Protein AF-A0A7H8INU2-F1 (afdb_monomer_lite)

pLDDT: mean 79.82, std 17.58, range [29.08, 98.69]

Foldseek 3Di:
DVVVVVVVVVVVVVVVVVVVVVVVVVVVVVVVVVVVVVVVVVVVVVVVVVVVVVVVVVVVVVVVVVVVVVVVVVDDPPDDDDPDDVPPDDDDLLRQLCVVCVVVQKDFPVVSVVSCCVSPVPDDPVNNVVVLVVCCVVQQWPDDPPTMTGGDDPDDDDD

Sequence (159 aa):
MKSHRALAVLAELRSLAAHDARQLSAAKDRLARAEAELAAARSGFDSASARAGVSQRVVHGAEELLHTAAHDRGEEPRGARTVADPAGRTPTIAQEVLAFLRPRRRAARAEIVRHMKSARPDIKPASLRRELNRMVTKRTLVLVEGSLYVPVPAAGGDQ

Structure (mmCIF, N/CA/C/O backbone):
data_AF-A0A7H8INU2-F1
#
_entry.id   AF-A0A7H8INU2-F1
#
loop_
_atom_site.group_PDB
_atom_site.id
_atom_site.type_symbol
_atom_site.label_atom_id
_atom_site.label_alt_id
_atom_site.label_comp_id
_atom_site.label_asym_id
_atom_site.label_entity_id
_atom_site.label_seq_id
_atom_site.pdbx_PDB_ins_code
_atom_site.Cartn_x
_atom_site.Cartn_y
_atom_site.Cartn_z
_atom_site.occupancy
_atom_site.B_iso_or_equiv
_atom_site.auth_seq_id
_atom_site.auth_comp_id
_atom_site.auth_asym_id
_atom_site.auth_atom_id
_atom_site.pdbx_PDB_model_num
ATOM 1 N N . MET A 1 1 ? -38.251 -2.369 53.556 1.00 62.25 1 MET A N 1
ATOM 2 C CA . MET A 1 1 ? -38.381 -1.852 52.168 1.00 62.25 1 MET A CA 1
ATOM 3 C C . MET A 1 1 ? -37.173 -1.053 51.656 1.00 62.25 1 MET A C 1
ATOM 5 O O . MET A 1 1 ? -36.730 -1.342 50.555 1.00 62.25 1 MET A O 1
ATOM 9 N N . LYS A 1 2 ? -36.598 -0.091 52.401 1.00 70.69 2 LYS A N 1
ATOM 10 C CA . LYS A 1 2 ? -35.493 0.771 51.902 1.00 70.69 2 LYS A CA 1
ATOM 11 C C . LYS A 1 2 ? -34.213 0.016 51.478 1.00 70.69 2 LYS A C 1
ATOM 13 O O . LYS A 1 2 ? -33.615 0.362 50.468 1.00 70.69 2 LYS A O 1
ATOM 18 N N . SER A 1 3 ? -33.838 -1.048 52.196 1.00 80.12 3 SER A N 1
ATOM 19 C CA . SER A 1 3 ? -32.641 -1.860 51.898 1.00 80.12 3 SER A CA 1
ATOM 20 C C . SER A 1 3 ? -32.727 -2.618 50.560 1.00 80.12 3 SER A C 1
ATOM 22 O O . SER A 1 3 ? -31.760 -2.642 49.807 1.00 80.12 3 SER A O 1
ATOM 24 N N . HIS A 1 4 ? -33.902 -3.148 50.200 1.00 88.75 4 HIS A N 1
ATOM 25 C CA . HIS A 1 4 ? -34.083 -3.890 48.945 1.00 88.75 4 HIS A CA 1
ATOM 26 C C . HIS A 1 4 ? -33.941 -2.982 47.711 1.00 88.75 4 HIS A C 1
ATOM 28 O O . HIS A 1 4 ? -33.317 -3.352 46.722 1.00 88.75 4 HIS A O 1
ATOM 34 N N . ARG A 1 5 ? -34.437 -1.739 47.808 1.00 92.25 5 ARG A N 1
ATOM 35 C CA . ARG A 1 5 ? -34.266 -0.716 46.766 1.00 92.25 5 ARG A CA 1
ATOM 36 C C . ARG A 1 5 ? -32.800 -0.305 46.598 1.00 92.25 5 ARG A C 1
ATOM 38 O O . ARG A 1 5 ? -32.351 -0.137 45.473 1.00 92.25 5 ARG A O 1
ATOM 45 N N . ALA A 1 6 ? -32.053 -0.177 47.695 1.00 93.94 6 ALA A N 1
ATOM 46 C CA . ALA A 1 6 ? -30.627 0.145 47.639 1.00 93.94 6 ALA A CA 1
ATOM 47 C C . ALA A 1 6 ? -29.803 -0.967 46.962 1.00 93.94 6 ALA A C 1
ATOM 49 O O . ALA A 1 6 ? -28.926 -0.673 46.155 1.00 93.94 6 ALA A O 1
ATOM 50 N 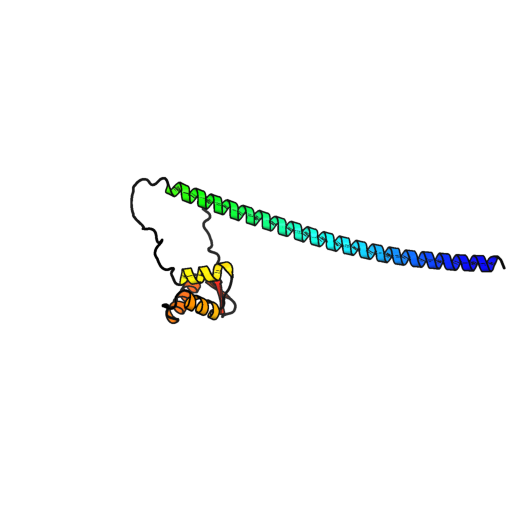N . LEU A 1 7 ? -30.120 -2.238 47.235 1.00 96.00 7 LEU A N 1
ATOM 51 C CA . LEU A 1 7 ? -29.470 -3.378 46.579 1.00 96.00 7 LEU A CA 1
ATOM 52 C C . LEU A 1 7 ? -29.767 -3.435 45.075 1.00 96.00 7 LEU A C 1
ATOM 54 O O . LEU A 1 7 ? -28.858 -3.708 44.295 1.00 96.00 7 LEU A O 1
ATOM 58 N N . ALA A 1 8 ? -31.003 -3.134 44.666 1.00 96.06 8 ALA A N 1
ATOM 59 C CA . ALA A 1 8 ? -31.377 -3.074 43.254 1.00 96.06 8 ALA A CA 1
ATOM 60 C C . ALA A 1 8 ? -30.593 -1.988 42.497 1.00 96.06 8 ALA A C 1
ATOM 62 O O . ALA A 1 8 ? -29.984 -2.278 41.470 1.00 96.06 8 ALA A O 1
ATOM 63 N N . VAL A 1 9 ? -30.517 -0.772 43.053 1.00 97.44 9 VAL A N 1
ATOM 64 C CA . VAL A 1 9 ? -29.724 0.328 42.472 1.00 97.44 9 VAL A CA 1
ATOM 65 C C . VAL A 1 9 ? -28.249 -0.059 42.359 1.00 97.44 9 VAL A C 1
ATOM 67 O O . VAL A 1 9 ? -27.607 0.190 41.344 1.00 97.44 9 VAL A O 1
ATOM 70 N N . LEU A 1 10 ? -27.695 -0.712 43.380 1.00 97.38 10 LEU A N 1
ATOM 71 C CA . LEU A 1 10 ? -26.299 -1.138 43.367 1.00 97.38 10 LEU A CA 1
ATOM 72 C C . LEU A 1 10 ? -26.025 -2.234 42.320 1.00 97.38 10 LEU A C 1
ATOM 74 O O . LEU A 1 10 ? -24.955 -2.243 41.711 1.00 97.38 10 LEU A O 1
ATOM 78 N N . ALA A 1 11 ? -26.976 -3.139 42.077 1.00 97.75 11 ALA A N 1
ATOM 79 C CA . ALA A 1 11 ? -26.882 -4.120 40.998 1.00 97.75 11 ALA A CA 1
ATOM 80 C C . ALA A 1 11 ? -26.922 -3.453 39.612 1.00 97.75 11 ALA A C 1
ATOM 82 O O . ALA A 1 11 ? -26.134 -3.810 38.736 1.00 97.75 11 ALA A O 1
ATOM 83 N N . GLU A 1 12 ? -27.778 -2.449 39.434 1.00 98.06 12 GLU A N 1
ATOM 84 C CA . GLU A 1 12 ? -27.879 -1.678 38.193 1.00 98.06 12 GLU A CA 1
ATOM 85 C C . GLU A 1 12 ? -26.599 -0.880 37.910 1.00 98.06 12 GLU A C 1
ATOM 87 O O . GLU A 1 12 ? -26.046 -0.978 36.817 1.00 98.06 12 GLU A O 1
ATOM 92 N N . LEU A 1 13 ? -26.043 -0.199 38.918 1.00 98.31 13 LEU A N 1
ATOM 93 C CA . LEU A 1 13 ? -24.762 0.508 38.799 1.00 98.31 13 LEU A CA 1
ATOM 94 C C . LEU A 1 13 ? -23.607 -0.436 38.443 1.00 98.31 13 LEU A C 1
ATOM 96 O O . LEU A 1 13 ? -22.754 -0.094 37.626 1.00 98.31 13 LEU A O 1
ATOM 100 N N . ARG A 1 14 ? -23.583 -1.647 39.014 1.00 98.44 14 ARG A N 1
ATOM 101 C CA . ARG A 1 14 ? -22.593 -2.676 38.652 1.00 98.44 14 ARG A CA 1
ATOM 102 C C . ARG A 1 14 ? -22.762 -3.150 37.211 1.00 98.44 14 ARG A C 1
ATOM 104 O O . ARG A 1 14 ? -21.765 -3.343 36.520 1.00 98.44 14 ARG A O 1
ATOM 111 N N . SER A 1 15 ? -24.002 -3.328 36.757 1.00 98.25 15 SER A N 1
ATOM 112 C CA . SER A 1 15 ? -24.304 -3.688 35.369 1.00 98.25 15 SER A CA 1
ATOM 113 C C . SER A 1 15 ? -23.836 -2.602 34.398 1.00 98.25 15 SER A C 1
ATOM 115 O O . SER A 1 15 ? -23.159 -2.913 33.415 1.00 98.25 15 SER A O 1
ATOM 117 N N . LEU A 1 16 ? -24.118 -1.333 34.715 1.00 98.56 16 LEU A N 1
ATOM 118 C CA . LEU A 1 16 ? -23.684 -0.177 33.933 1.00 98.56 16 LEU A CA 1
ATOM 119 C C . LEU A 1 16 ? -22.153 -0.106 33.859 1.00 98.56 16 LEU A C 1
ATOM 121 O O . LEU A 1 16 ? -21.594 -0.088 32.769 1.00 98.56 16 LEU A O 1
ATOM 125 N N . ALA A 1 17 ? -21.463 -0.204 34.999 1.00 98.50 17 ALA A N 1
ATOM 126 C CA . ALA A 1 17 ? -20.002 -0.195 35.043 1.00 98.50 17 ALA A CA 1
ATOM 127 C C . ALA A 1 17 ? -19.380 -1.342 34.225 1.00 98.50 17 ALA A C 1
ATOM 129 O O . ALA A 1 17 ? -18.381 -1.153 33.530 1.00 98.50 17 ALA A O 1
ATOM 130 N N . ALA A 1 18 ? -19.981 -2.536 34.261 1.00 98.50 18 ALA A N 1
ATOM 131 C CA . ALA A 1 18 ? -19.535 -3.661 33.446 1.00 98.50 18 ALA A CA 1
ATOM 132 C C . ALA A 1 18 ? -19.794 -3.435 31.946 1.00 98.50 18 ALA A C 1
ATOM 134 O O . ALA A 1 18 ? -18.999 -3.875 31.113 1.00 98.50 18 ALA A O 1
ATOM 135 N N . HIS A 1 19 ? -20.895 -2.769 31.584 1.00 98.50 19 HIS A N 1
ATOM 136 C CA . HIS A 1 19 ? -21.167 -2.364 30.207 1.00 98.50 19 HIS A CA 1
ATOM 137 C C . HIS A 1 19 ? -20.132 -1.348 29.714 1.00 98.50 19 HIS A C 1
ATOM 139 O O . HIS A 1 19 ? -19.522 -1.570 28.668 1.00 98.50 19 HIS A O 1
ATOM 145 N N . ASP A 1 20 ? -19.867 -0.305 30.495 1.00 98.62 20 ASP A N 1
ATOM 146 C CA . ASP A 1 20 ? -18.906 0.746 30.158 1.00 98.62 20 ASP A CA 1
ATOM 147 C C . ASP A 1 20 ? -17.485 0.192 30.029 1.00 98.62 20 ASP A C 1
ATOM 149 O O . ASP A 1 20 ? -16.772 0.524 29.084 1.00 98.62 20 ASP A O 1
ATOM 153 N N . ALA A 1 21 ? -17.086 -0.735 30.907 1.00 98.56 21 ALA A N 1
ATOM 154 C CA . ALA A 1 21 ? -15.799 -1.418 30.803 1.00 98.56 21 ALA A CA 1
ATOM 155 C C . ALA A 1 21 ? -15.654 -2.193 29.480 1.00 98.56 21 ALA A C 1
ATOM 157 O O . ALA A 1 21 ? -14.596 -2.150 28.846 1.00 98.56 21 ALA A O 1
ATOM 158 N N . ARG A 1 22 ? -16.723 -2.861 29.020 1.00 98.69 22 ARG A N 1
ATOM 159 C CA . ARG A 1 22 ? -16.732 -3.554 27.719 1.00 98.69 22 ARG A CA 1
ATOM 160 C C . ARG A 1 22 ? -16.666 -2.572 26.551 1.00 98.69 22 ARG A C 1
ATOM 162 O O . ARG A 1 22 ? -15.907 -2.813 25.615 1.00 98.69 22 ARG A O 1
ATOM 169 N N . GLN A 1 23 ? -17.407 -1.465 26.613 1.00 98.56 23 GLN A N 1
ATOM 170 C CA . GLN A 1 23 ? -17.355 -0.415 25.589 1.00 98.56 23 GLN A CA 1
ATOM 171 C C . GLN A 1 23 ? -15.965 0.210 25.495 1.00 98.56 23 GLN A C 1
ATOM 173 O O . GLN A 1 23 ? -15.437 0.372 24.396 1.00 98.56 23 GLN A O 1
ATOM 178 N N . LEU A 1 24 ? -15.338 0.492 26.639 1.00 98.50 24 LEU A N 1
ATOM 179 C CA . LEU A 1 24 ? -13.985 1.028 26.698 1.00 98.50 24 LEU A CA 1
ATOM 180 C C . LEU A 1 24 ? -12.968 0.053 26.098 1.00 98.50 24 LEU A C 1
ATOM 182 O O . LEU A 1 24 ? -12.112 0.478 25.326 1.00 98.50 24 LEU A O 1
ATOM 186 N N . SER A 1 25 ? -13.062 -1.242 26.412 1.00 98.44 25 SER A N 1
ATOM 187 C CA . SER A 1 25 ? -12.196 -2.260 25.803 1.00 98.44 25 SER A CA 1
ATOM 188 C C . SER A 1 25 ? -12.361 -2.291 24.284 1.00 98.44 25 SER A C 1
ATOM 190 O O . SER A 1 25 ? -11.378 -2.190 23.558 1.00 98.44 25 SER A O 1
ATOM 192 N N . ALA A 1 26 ? -13.603 -2.334 23.793 1.00 98.56 26 ALA A N 1
ATOM 193 C CA . ALA A 1 26 ? -13.876 -2.343 22.359 1.00 98.56 26 ALA A CA 1
ATOM 194 C C . ALA A 1 26 ? -13.382 -1.064 21.661 1.00 98.56 26 ALA A C 1
ATOM 196 O O . ALA A 1 26 ? -12.889 -1.120 20.536 1.00 98.56 26 ALA A O 1
ATOM 197 N N . ALA A 1 27 ? -13.499 0.096 22.311 1.00 98.50 27 ALA A N 1
ATOM 198 C CA . ALA A 1 27 ? -12.971 1.354 21.796 1.00 98.50 27 ALA A CA 1
ATOM 199 C C . ALA A 1 27 ? -11.436 1.344 21.717 1.00 98.50 27 ALA A C 1
ATOM 201 O O . ALA A 1 27 ? -10.887 1.754 20.696 1.00 98.50 27 ALA A O 1
ATOM 202 N N . LYS A 1 28 ? -10.749 0.822 22.743 1.00 98.50 28 LYS A N 1
ATOM 203 C CA . LYS A 1 28 ? -9.286 0.656 22.739 1.00 98.50 28 LYS A CA 1
ATOM 204 C C . LYS A 1 28 ? -8.821 -0.266 21.616 1.00 98.50 28 LYS A C 1
ATOM 206 O O . LYS A 1 28 ? -7.885 0.081 20.904 1.00 98.50 28 LYS A O 1
ATOM 211 N N . ASP A 1 29 ? -9.512 -1.381 21.397 1.00 98.56 29 ASP A N 1
ATOM 212 C CA . ASP A 1 29 ? -9.175 -2.313 20.317 1.00 98.56 29 ASP A CA 1
ATOM 213 C C . ASP A 1 29 ? -9.352 -1.673 18.934 1.00 98.56 29 ASP A C 1
ATOM 215 O O . ASP A 1 29 ? -8.526 -1.869 18.041 1.00 98.56 29 ASP A O 1
ATOM 219 N N . ARG A 1 30 ? -10.416 -0.880 18.743 1.00 98.62 30 ARG A N 1
ATOM 220 C CA . ARG A 1 30 ? -10.628 -0.122 17.499 1.00 98.62 30 ARG A CA 1
ATOM 221 C C . ARG A 1 30 ? -9.537 0.923 17.285 1.00 98.62 30 ARG A C 1
ATOM 223 O O . ARG A 1 30 ? -9.053 1.046 16.164 1.00 98.62 30 ARG A O 1
ATOM 230 N N . LEU A 1 31 ? -9.140 1.638 18.339 1.00 98.56 31 LEU A N 1
ATOM 231 C CA . LEU A 1 31 ? -8.064 2.624 18.270 1.00 98.56 31 LEU A CA 1
ATOM 232 C C . LEU A 1 31 ? -6.737 1.967 17.872 1.00 98.56 31 LEU A C 1
ATOM 234 O O . LEU A 1 31 ? -6.111 2.414 16.919 1.00 98.56 31 LEU A O 1
ATOM 238 N N . ALA A 1 32 ? -6.366 0.860 18.518 1.00 98.50 32 ALA A N 1
ATOM 239 C CA . ALA A 1 32 ? -5.131 0.140 18.209 1.00 98.50 32 ALA A CA 1
ATOM 240 C C . ALA A 1 32 ? -5.081 -0.346 16.748 1.00 98.50 32 ALA A C 1
ATOM 242 O O . ALA A 1 32 ? -4.040 -0.274 16.096 1.00 98.50 32 ALA A O 1
ATOM 243 N N . ARG A 1 33 ? -6.215 -0.807 16.198 1.00 98.31 33 ARG A N 1
ATOM 244 C CA . ARG A 1 33 ? -6.310 -1.180 14.775 1.00 98.31 33 ARG A CA 1
ATOM 245 C C . ARG A 1 33 ? -6.129 0.023 13.855 1.00 98.31 33 ARG A C 1
ATOM 247 O O . ARG A 1 33 ? -5.350 -0.059 12.912 1.00 98.31 33 ARG A O 1
ATOM 254 N N . ALA A 1 34 ? -6.800 1.135 14.150 1.00 98.44 34 ALA A N 1
ATOM 255 C CA . ALA A 1 34 ? -6.676 2.358 13.362 1.00 98.44 34 ALA A CA 1
ATOM 256 C C . ALA A 1 34 ? -5.240 2.914 13.381 1.00 98.44 34 ALA A C 1
ATOM 258 O O . ALA A 1 34 ? -4.734 3.363 12.355 1.00 98.44 34 ALA A O 1
ATOM 259 N N . GLU A 1 35 ? -4.550 2.842 14.521 1.00 98.44 35 GLU A N 1
ATOM 260 C CA . GLU A 1 35 ? -3.142 3.235 14.638 1.00 98.44 35 GLU A CA 1
ATOM 261 C C . GLU A 1 35 ? -2.222 2.338 13.799 1.00 98.44 35 GLU A C 1
ATOM 263 O O . GLU A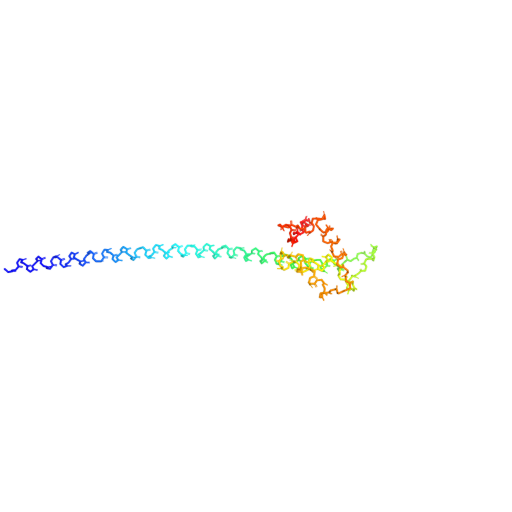 1 35 ? -1.331 2.842 13.111 1.00 98.44 35 GLU A O 1
ATOM 268 N N . ALA A 1 36 ? -2.462 1.023 13.791 1.00 97.94 36 ALA A N 1
ATOM 269 C CA . ALA A 1 36 ? -1.713 0.086 12.956 1.00 97.94 36 ALA A CA 1
ATOM 270 C C . ALA A 1 36 ? -1.936 0.340 11.453 1.00 97.94 36 ALA A C 1
ATOM 272 O O . ALA A 1 36 ? -0.978 0.355 10.678 1.00 97.94 36 ALA A O 1
ATOM 273 N N . GLU A 1 37 ? -3.180 0.592 11.039 1.00 97.75 37 GLU A N 1
ATOM 274 C CA . GLU A 1 37 ? -3.518 0.957 9.658 1.00 97.75 37 GLU A CA 1
ATOM 275 C C . GLU A 1 37 ? -2.852 2.275 9.243 1.00 97.75 37 GLU A C 1
ATOM 277 O O . GLU A 1 37 ? -2.265 2.360 8.162 1.00 97.75 37 GLU A O 1
ATOM 282 N N . LEU A 1 38 ? -2.865 3.286 10.118 1.00 98.31 38 LEU A N 1
ATOM 283 C CA . LEU A 1 38 ? -2.195 4.562 9.879 1.00 98.31 38 LEU A CA 1
ATOM 284 C C . LEU A 1 38 ? -0.679 4.386 9.728 1.00 98.31 38 LEU A C 1
ATOM 286 O O . LEU A 1 38 ? -0.076 4.985 8.836 1.00 98.31 38 LEU A O 1
ATOM 290 N N . ALA A 1 39 ? -0.053 3.566 10.574 1.00 97.25 39 ALA A N 1
ATOM 291 C CA . ALA A 1 39 ? 1.374 3.271 10.485 1.00 97.25 39 ALA A CA 1
ATOM 292 C C . ALA A 1 39 ? 1.728 2.575 9.160 1.00 97.25 39 ALA A C 1
ATOM 294 O O . ALA A 1 39 ? 2.686 2.969 8.490 1.00 97.25 39 ALA A O 1
ATOM 295 N N . ALA A 1 40 ? 0.922 1.596 8.736 1.00 95.75 40 ALA A N 1
ATOM 296 C CA . ALA A 1 40 ? 1.094 0.921 7.453 1.00 95.75 40 ALA A CA 1
ATOM 297 C C . ALA A 1 40 ? 0.925 1.888 6.267 1.00 95.75 40 ALA A C 1
ATOM 299 O O . ALA A 1 40 ? 1.745 1.890 5.347 1.00 95.75 40 ALA A O 1
ATOM 300 N N . ALA A 1 41 ? -0.092 2.754 6.310 1.00 96.25 41 ALA A N 1
ATOM 301 C CA . ALA A 1 41 ? -0.330 3.765 5.284 1.00 96.25 41 ALA A CA 1
ATOM 302 C C . ALA A 1 41 ? 0.837 4.759 5.172 1.00 96.25 41 ALA A C 1
ATOM 304 O O . ALA A 1 41 ? 1.278 5.061 4.062 1.00 96.25 41 ALA A O 1
ATOM 305 N N . ARG A 1 42 ? 1.387 5.218 6.305 1.00 97.25 42 ARG A N 1
ATOM 306 C CA . ARG A 1 42 ? 2.574 6.091 6.341 1.00 97.25 42 ARG A CA 1
ATOM 307 C C . ARG A 1 42 ? 3.795 5.417 5.725 1.00 97.25 42 ARG A C 1
ATOM 309 O O . ARG A 1 42 ? 4.416 5.994 4.843 1.00 97.25 42 ARG A O 1
ATOM 316 N N . SER A 1 43 ? 4.076 4.169 6.097 1.00 95.38 43 SER A N 1
ATOM 317 C CA . SER A 1 43 ? 5.177 3.407 5.493 1.00 95.38 43 SER A CA 1
ATOM 318 C C . SER A 1 43 ? 5.011 3.252 3.973 1.00 95.38 43 SER A C 1
ATOM 320 O O . SER A 1 43 ? 5.966 3.429 3.211 1.00 95.38 43 SER A O 1
ATOM 322 N N . GLY A 1 44 ? 3.784 2.986 3.511 1.00 96.81 44 GLY A N 1
ATOM 323 C CA . GLY A 1 44 ? 3.456 2.934 2.086 1.00 96.81 44 GLY A CA 1
ATOM 324 C C . GLY A 1 44 ? 3.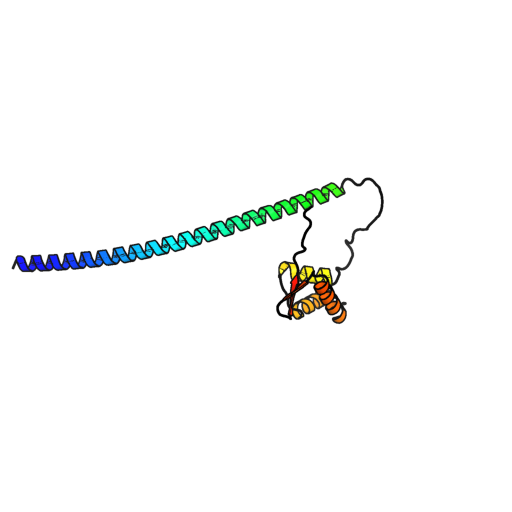687 4.269 1.371 1.00 96.81 44 GLY A C 1
ATOM 325 O O . GLY A 1 44 ? 4.264 4.288 0.279 1.00 96.81 44 GLY A O 1
ATOM 326 N N . PHE A 1 45 ? 3.286 5.378 1.997 1.00 97.44 45 PHE A N 1
ATOM 327 C CA . PHE A 1 45 ? 3.520 6.732 1.499 1.00 97.44 45 PHE A CA 1
ATOM 328 C C . PHE A 1 45 ? 5.015 7.054 1.401 1.00 97.44 45 PHE A C 1
ATOM 330 O O . PHE A 1 45 ? 5.471 7.460 0.333 1.00 97.44 45 PHE A O 1
ATOM 337 N N . ASP A 1 46 ? 5.792 6.806 2.455 1.00 96.88 46 ASP A N 1
ATOM 338 C CA . ASP A 1 46 ? 7.231 7.086 2.480 1.00 96.88 46 ASP A CA 1
ATOM 339 C C . ASP A 1 46 ? 7.966 6.292 1.393 1.00 96.88 46 ASP A C 1
ATOM 341 O O . ASP A 1 46 ? 8.790 6.833 0.651 1.00 96.88 46 ASP A O 1
ATOM 345 N N . SER A 1 47 ? 7.603 5.017 1.220 1.00 92.56 47 SER A N 1
ATOM 346 C CA . SER A 1 47 ? 8.132 4.173 0.147 1.00 92.56 47 SER A CA 1
ATOM 347 C C . SER A 1 47 ? 7.790 4.721 -1.242 1.00 92.56 47 SER A C 1
ATOM 349 O O . SER A 1 47 ? 8.649 4.771 -2.127 1.00 92.56 47 SER A O 1
ATOM 351 N N . ALA A 1 48 ? 6.542 5.146 -1.457 1.00 91.81 48 ALA A N 1
ATOM 352 C CA . ALA A 1 48 ? 6.115 5.734 -2.722 1.00 91.81 48 ALA A CA 1
ATOM 353 C C . ALA A 1 48 ? 6.832 7.062 -3.004 1.00 91.81 48 ALA A C 1
ATOM 355 O O . ALA A 1 48 ? 7.305 7.265 -4.123 1.00 91.81 48 ALA A O 1
ATOM 356 N N . SER A 1 49 ? 6.978 7.914 -1.990 1.00 93.75 49 SER A N 1
ATOM 357 C CA . SER A 1 49 ? 7.690 9.189 -2.060 1.00 93.75 49 SER A CA 1
ATOM 358 C C . SER A 1 49 ? 9.166 8.988 -2.416 1.00 93.75 49 SER A C 1
ATOM 360 O O . SER A 1 49 ? 9.670 9.601 -3.358 1.00 93.75 49 SER A O 1
ATOM 362 N N . ALA A 1 50 ? 9.845 8.035 -1.769 1.00 93.56 50 ALA A N 1
ATOM 363 C CA . ALA A 1 50 ? 11.228 7.691 -2.088 1.00 93.56 50 ALA A CA 1
ATOM 364 C C . ALA A 1 50 ? 11.386 7.217 -3.543 1.00 93.56 50 ALA A C 1
ATOM 366 O O . ALA A 1 50 ? 12.280 7.680 -4.256 1.00 93.56 50 ALA A O 1
ATOM 367 N N . ARG A 1 51 ? 10.494 6.335 -4.022 1.00 91.69 51 ARG A N 1
ATOM 368 C CA . ARG A 1 51 ? 10.500 5.881 -5.425 1.00 91.69 51 ARG A CA 1
ATOM 369 C C . ARG A 1 51 ? 10.246 7.022 -6.405 1.00 91.69 51 ARG A C 1
ATOM 371 O O . ARG A 1 51 ? 10.903 7.073 -7.446 1.00 91.69 51 ARG A O 1
ATOM 378 N N . ALA A 1 52 ? 9.315 7.919 -6.089 1.00 92.81 52 ALA A N 1
ATOM 379 C CA . ALA A 1 52 ? 9.030 9.091 -6.907 1.00 92.81 52 ALA A CA 1
ATOM 380 C C . ALA A 1 52 ? 10.260 10.005 -6.997 1.00 92.81 52 ALA A C 1
ATOM 382 O O . ALA A 1 52 ? 10.677 10.349 -8.100 1.00 92.81 52 ALA A O 1
ATOM 383 N N . GLY A 1 53 ? 10.915 10.289 -5.866 1.00 91.62 53 GLY A N 1
ATOM 384 C CA . GLY A 1 53 ? 12.135 11.097 -5.825 1.00 91.62 53 GLY A CA 1
ATOM 385 C C . GLY A 1 53 ? 13.298 10.484 -6.611 1.00 91.62 53 GLY A C 1
ATOM 386 O O . GLY A 1 53 ? 13.992 11.195 -7.333 1.00 91.62 53 GLY A O 1
ATOM 387 N N . VAL A 1 54 ? 13.503 9.163 -6.531 1.00 94.75 54 VAL A N 1
ATOM 388 C CA . VAL A 1 54 ? 14.503 8.468 -7.367 1.00 94.75 54 VAL A CA 1
ATOM 389 C C . VAL A 1 54 ? 14.151 8.592 -8.847 1.00 94.75 54 VAL A C 1
ATOM 391 O O . VAL A 1 54 ? 15.008 8.957 -9.644 1.00 94.75 54 VAL A O 1
ATOM 394 N N . SER A 1 55 ? 12.896 8.326 -9.212 1.00 91.19 55 SER A N 1
ATOM 395 C CA . SER A 1 55 ? 12.450 8.388 -10.609 1.00 91.19 55 SER A CA 1
ATOM 396 C C . SER A 1 55 ? 12.638 9.787 -11.191 1.00 91.19 55 SER A C 1
ATOM 398 O O . SER A 1 55 ? 13.145 9.918 -12.299 1.00 91.19 55 SER A O 1
ATOM 400 N N . GLN A 1 56 ? 12.303 10.826 -10.424 1.00 94.62 56 GLN A N 1
ATOM 401 C CA . GLN A 1 56 ? 12.483 12.214 -10.838 1.00 94.62 56 GLN A CA 1
ATOM 402 C C . GLN A 1 56 ? 13.958 12.554 -11.066 1.00 94.62 56 GLN A C 1
ATOM 404 O O . GLN A 1 56 ? 14.283 13.153 -12.084 1.00 94.62 56 GLN A O 1
ATOM 409 N N . ARG A 1 57 ? 14.862 12.129 -10.173 1.00 92.75 57 ARG A N 1
ATOM 410 C CA . ARG A 1 57 ? 16.308 12.330 -10.369 1.00 92.75 57 ARG A CA 1
ATOM 411 C C . ARG A 1 57 ? 16.840 11.598 -11.596 1.00 92.75 57 ARG A C 1
ATOM 413 O O . ARG A 1 57 ? 17.650 12.158 -12.318 1.00 92.75 57 ARG A O 1
ATOM 420 N N . VAL A 1 58 ? 16.382 10.369 -11.839 1.00 95.69 58 VAL A N 1
ATOM 421 C CA . VAL A 1 58 ? 16.777 9.596 -13.028 1.00 95.69 58 VAL A CA 1
ATOM 422 C C . VAL A 1 58 ? 16.307 10.283 -14.307 1.00 95.69 58 VAL A C 1
ATOM 424 O O . VAL A 1 58 ? 17.075 10.371 -15.259 1.00 95.69 58 VAL A O 1
ATOM 427 N N . VAL A 1 59 ? 15.068 10.780 -14.331 1.00 94.44 59 VAL A N 1
ATOM 428 C CA . VAL A 1 59 ? 14.543 11.539 -15.473 1.00 94.44 59 VAL A CA 1
ATOM 429 C C . VAL A 1 59 ? 15.357 12.809 -15.684 1.00 94.44 59 VAL A C 1
ATOM 431 O O . VAL A 1 59 ? 15.840 13.025 -16.787 1.00 94.44 59 VAL A O 1
ATOM 434 N N . HIS A 1 60 ? 15.581 13.587 -14.627 1.00 91.06 60 HIS A N 1
ATOM 435 C CA . HIS A 1 60 ? 16.336 14.830 -14.719 1.00 91.06 60 HIS A CA 1
ATOM 436 C C . HIS A 1 60 ? 17.774 14.605 -15.203 1.00 91.06 60 HIS A C 1
ATOM 438 O O . HIS A 1 60 ? 18.207 15.250 -16.149 1.00 91.06 60 HIS A O 1
ATOM 444 N N . GLY A 1 61 ? 18.484 13.620 -14.644 1.00 93.12 61 GLY A N 1
ATOM 445 C CA . GLY A 1 61 ? 19.831 13.279 -15.104 1.00 93.12 61 GLY A CA 1
ATOM 446 C C . GLY A 1 61 ? 19.854 12.789 -16.556 1.00 93.12 61 GLY A C 1
ATOM 447 O O . GLY A 1 61 ? 20.778 13.100 -17.302 1.00 93.12 61 GLY A O 1
ATOM 448 N N . ALA A 1 62 ? 18.824 12.065 -17.005 1.00 89.44 62 ALA A N 1
ATOM 449 C CA . ALA A 1 62 ? 18.706 11.680 -18.410 1.00 89.44 62 ALA A CA 1
ATOM 450 C C . ALA A 1 62 ? 18.460 12.892 -19.327 1.00 89.44 62 ALA A C 1
ATOM 452 O O . ALA A 1 62 ? 19.019 12.942 -20.421 1.00 89.44 62 ALA A O 1
ATOM 453 N N . GLU A 1 63 ? 17.652 13.863 -18.895 1.00 92.88 63 GLU A N 1
ATOM 454 C CA . GLU A 1 63 ? 17.433 15.125 -19.613 1.00 92.88 63 GLU A CA 1
ATOM 455 C C . GLU A 1 63 ? 18.728 15.944 -19.712 1.00 92.88 63 GLU A C 1
ATOM 457 O O . GLU A 1 63 ? 19.068 16.408 -20.800 1.00 92.88 63 GLU A O 1
ATOM 462 N N . GLU A 1 64 ? 19.497 16.058 -18.626 1.00 90.38 64 GLU A N 1
ATOM 463 C CA . GLU A 1 64 ? 20.801 16.735 -18.619 1.00 90.38 64 GLU A CA 1
ATOM 464 C C . GLU A 1 64 ? 21.791 16.078 -19.587 1.00 90.38 64 GLU A C 1
ATOM 466 O O . GLU A 1 64 ? 22.368 16.763 -20.430 1.00 90.38 64 GLU A O 1
ATOM 471 N N . LEU A 1 65 ? 21.930 14.747 -19.552 1.00 89.25 65 LEU A N 1
ATOM 472 C CA . LEU A 1 65 ? 22.809 14.016 -20.474 1.00 89.25 65 LEU A CA 1
ATOM 473 C C . LEU A 1 65 ? 22.402 14.205 -21.942 1.00 89.25 65 LEU A C 1
ATOM 475 O O . LEU A 1 65 ? 23.264 14.326 -22.815 1.00 89.25 65 LEU A O 1
ATOM 479 N N . LEU A 1 66 ? 21.097 14.248 -22.232 1.00 90.12 66 LEU A N 1
ATOM 480 C CA . LEU A 1 66 ? 20.590 14.538 -23.575 1.00 90.12 66 LEU A CA 1
ATOM 481 C C . LEU A 1 66 ? 20.924 15.970 -24.012 1.00 90.12 66 LEU A C 1
ATOM 483 O O . LEU A 1 66 ? 21.291 16.173 -25.170 1.00 90.12 66 LEU A O 1
ATOM 487 N N . HIS A 1 67 ? 20.832 16.946 -23.107 1.00 82.75 67 HIS A N 1
ATOM 488 C CA . HIS A 1 67 ? 21.210 18.331 -23.382 1.00 82.75 67 HIS A CA 1
ATOM 489 C C . HIS A 1 67 ? 22.717 18.485 -23.617 1.00 82.75 67 HIS A C 1
ATOM 491 O O . HIS A 1 67 ? 23.107 19.099 -24.610 1.00 82.75 67 HIS A O 1
ATOM 497 N N . THR A 1 68 ? 23.565 17.870 -22.789 1.00 80.00 68 THR A N 1
ATOM 498 C CA . THR A 1 68 ? 25.025 17.877 -22.974 1.00 80.00 68 THR A CA 1
ATOM 499 C C . THR A 1 68 ? 25.420 17.210 -24.289 1.00 80.00 68 THR A C 1
ATOM 501 O O . THR A 1 68 ? 26.144 17.806 -25.079 1.00 80.00 68 THR A O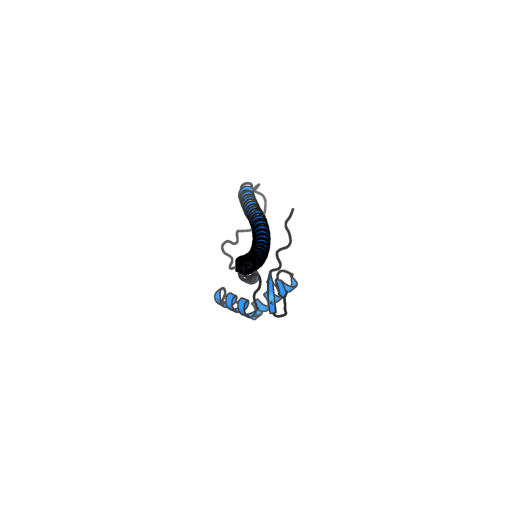 1
ATOM 504 N N . ALA A 1 69 ? 24.864 16.036 -24.607 1.00 73.19 69 ALA A N 1
ATOM 505 C CA . ALA A 1 69 ? 25.129 15.356 -25.877 1.00 73.19 69 ALA A CA 1
ATOM 506 C C . ALA A 1 69 ? 24.636 16.144 -27.107 1.00 73.19 69 ALA A C 1
ATOM 508 O O . ALA A 1 69 ? 25.157 15.966 -28.211 1.00 73.19 69 ALA A O 1
ATOM 509 N N . ALA A 1 70 ? 23.621 16.999 -26.947 1.00 72.06 70 ALA A N 1
ATOM 510 C CA . ALA A 1 70 ? 23.165 17.905 -27.996 1.00 72.06 70 ALA A CA 1
ATOM 511 C C . ALA A 1 70 ? 24.079 19.134 -28.154 1.00 72.06 70 ALA A C 1
ATOM 513 O O . ALA A 1 70 ? 24.200 19.642 -29.267 1.00 72.06 70 ALA A O 1
ATOM 514 N N . HIS A 1 71 ? 24.728 19.599 -27.081 1.00 63.81 71 HIS A N 1
ATOM 515 C CA . HIS A 1 71 ? 25.698 20.701 -27.115 1.00 63.81 71 HIS A CA 1
ATOM 516 C C . HIS A 1 71 ? 27.098 20.264 -27.576 1.00 63.81 71 HIS A C 1
ATOM 518 O O . HIS A 1 71 ? 27.698 20.982 -28.370 1.00 63.81 71 HIS A O 1
ATOM 524 N N . ASP A 1 72 ? 27.567 19.063 -27.225 1.00 58.81 72 ASP A N 1
ATOM 525 C CA . ASP A 1 72 ? 28.843 18.506 -27.720 1.00 58.81 72 ASP A CA 1
ATOM 526 C C . ASP A 1 72 ? 28.827 18.206 -29.230 1.00 58.81 72 ASP A C 1
ATOM 528 O O . ASP A 1 72 ? 29.868 18.165 -29.878 1.00 58.81 72 ASP A O 1
ATOM 532 N N . ARG A 1 73 ? 27.645 18.068 -29.848 1.00 55.09 73 ARG A N 1
ATOM 533 C CA . ARG A 1 73 ? 27.515 18.033 -31.320 1.00 55.09 73 ARG A CA 1
ATOM 534 C C . ARG A 1 73 ? 27.709 19.403 -31.989 1.00 55.09 73 ARG A C 1
ATOM 536 O O . ARG A 1 73 ? 27.668 19.474 -33.216 1.00 55.09 73 ARG A O 1
ATOM 543 N N . GLY A 1 74 ? 27.869 20.475 -31.210 1.00 49.00 74 GLY A N 1
ATOM 544 C CA . GLY A 1 74 ? 28.093 21.842 -31.681 1.00 49.00 74 GLY A CA 1
ATOM 545 C C . GLY A 1 74 ? 29.562 22.205 -31.930 1.00 49.00 74 GLY A C 1
ATOM 546 O O . GLY A 1 74 ? 29.814 23.158 -32.663 1.00 49.00 74 GLY A O 1
ATOM 547 N N . GLU A 1 75 ? 30.523 21.443 -31.398 1.00 46.69 75 GLU A N 1
ATOM 548 C CA . GLU A 1 75 ? 31.959 21.649 -31.629 1.00 46.69 75 GLU A CA 1
ATOM 549 C C . GLU A 1 75 ? 32.607 20.390 -32.227 1.00 46.69 75 GLU A C 1
ATOM 551 O O . GLU A 1 75 ? 33.181 19.560 -31.531 1.00 46.69 75 GLU A O 1
ATOM 556 N N . GLU A 1 76 ? 32.557 20.253 -33.556 1.00 43.75 76 GLU A N 1
ATOM 557 C CA . GLU A 1 76 ? 33.493 19.372 -34.263 1.00 43.75 76 GLU A CA 1
ATOM 558 C C . GLU A 1 76 ? 34.736 20.161 -34.719 1.00 43.75 76 GLU A C 1
ATOM 560 O O . GLU A 1 76 ? 34.618 21.086 -35.534 1.00 43.75 76 GLU A O 1
ATOM 565 N N . PRO A 1 77 ? 35.959 19.743 -34.336 1.00 43.72 77 PRO A N 1
ATOM 566 C CA . PRO A 1 77 ? 37.120 19.943 -35.177 1.00 43.72 77 PRO A CA 1
ATOM 567 C C . PRO A 1 77 ? 36.933 19.072 -36.418 1.00 43.72 77 PRO A C 1
ATOM 569 O O . PRO A 1 77 ? 36.959 17.846 -36.368 1.00 43.72 77 PRO A O 1
ATOM 572 N N . ARG A 1 78 ? 36.742 19.753 -37.546 1.00 51.12 78 ARG A N 1
ATOM 573 C CA . ARG A 1 78 ? 36.707 19.239 -38.918 1.00 51.12 78 ARG A CA 1
ATOM 574 C C . ARG A 1 78 ? 37.809 18.186 -39.134 1.00 51.12 78 ARG A C 1
ATOM 576 O O . ARG A 1 78 ? 38.946 18.532 -39.447 1.00 51.12 78 ARG A O 1
ATOM 583 N N . GLY A 1 79 ? 37.491 16.903 -38.964 1.00 45.34 79 GLY A N 1
ATOM 584 C CA . GLY A 1 79 ? 38.531 15.877 -38.939 1.00 45.34 79 GLY A CA 1
ATOM 585 C C . GLY A 1 79 ? 38.030 14.444 -38.801 1.00 45.34 79 GLY A C 1
ATOM 586 O O . GLY A 1 79 ? 38.131 13.848 -37.742 1.00 45.34 79 GLY A O 1
ATOM 587 N N . ALA A 1 80 ? 37.660 13.866 -39.944 1.00 46.41 80 ALA A N 1
ATOM 588 C CA . ALA A 1 80 ? 37.626 12.429 -40.229 1.00 46.41 80 ALA A CA 1
ATOM 589 C C . ALA A 1 80 ? 36.363 11.619 -39.853 1.00 46.41 80 ALA A C 1
ATOM 591 O O . ALA A 1 80 ? 36.155 11.177 -38.731 1.00 46.41 80 ALA A O 1
ATOM 592 N N . ARG A 1 81 ? 35.700 11.213 -40.948 1.00 43.50 81 ARG A N 1
ATOM 593 C CA . ARG A 1 81 ? 34.756 10.096 -41.141 1.00 43.50 81 ARG A CA 1
ATOM 594 C C . ARG A 1 81 ? 33.295 10.392 -40.830 1.00 43.50 81 ARG A C 1
ATOM 596 O O . ARG A 1 81 ? 32.731 9.997 -39.821 1.00 43.50 81 ARG A O 1
ATOM 603 N N . THR A 1 82 ? 32.669 10.930 -41.867 1.00 43.03 82 THR A N 1
ATOM 604 C CA . THR A 1 82 ? 31.275 10.734 -42.251 1.00 43.03 82 THR A CA 1
ATOM 605 C C . THR A 1 82 ? 30.766 9.332 -41.873 1.00 43.03 82 THR A C 1
ATOM 607 O O . THR A 1 82 ? 31.016 8.354 -42.579 1.00 43.03 82 THR A O 1
ATOM 610 N N . VAL A 1 83 ? 30.008 9.224 -40.782 1.00 42.00 83 VAL A N 1
ATOM 611 C CA . VAL A 1 83 ? 28.999 8.172 -40.622 1.00 42.00 83 VAL A CA 1
ATOM 612 C C . VAL A 1 83 ? 27.661 8.883 -40.644 1.00 42.00 83 VAL A C 1
ATOM 614 O O . VAL A 1 83 ? 27.242 9.507 -39.676 1.00 42.00 83 VAL A O 1
ATOM 617 N N . ALA A 1 84 ? 27.050 8.844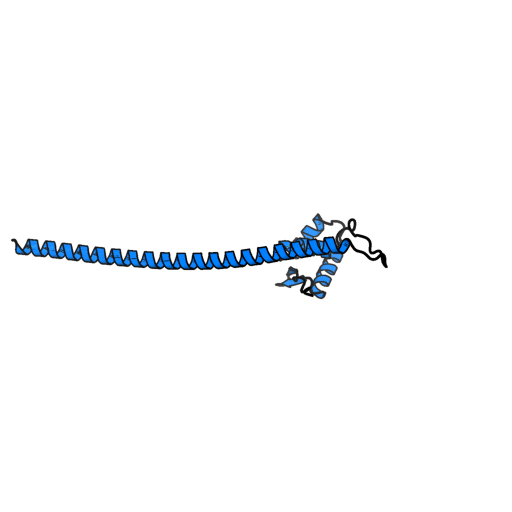 -41.821 1.00 40.03 84 ALA A N 1
ATOM 618 C CA . ALA A 1 84 ? 25.764 9.444 -42.094 1.00 40.03 84 ALA A CA 1
ATOM 619 C C . ALA A 1 84 ? 24.678 8.930 -41.130 1.00 40.03 84 ALA A C 1
ATOM 621 O O . ALA A 1 84 ? 24.527 7.726 -40.904 1.00 40.03 84 ALA A O 1
ATOM 622 N N . ASP A 1 85 ? 23.938 9.901 -40.611 1.00 44.47 85 ASP A N 1
ATOM 623 C CA . ASP A 1 85 ? 22.587 9.859 -40.060 1.00 44.47 85 ASP A CA 1
ATOM 624 C C . ASP A 1 85 ? 21.705 8.689 -40.573 1.00 44.47 85 ASP A C 1
ATOM 626 O O . ASP A 1 85 ? 21.586 8.501 -41.789 1.00 44.47 85 ASP A O 1
ATOM 630 N N . PRO A 1 86 ? 21.048 7.884 -39.705 1.00 43.81 86 PRO A N 1
ATOM 631 C CA . PRO A 1 86 ? 20.088 6.881 -40.134 1.00 43.81 86 PRO A CA 1
ATOM 632 C C . PRO A 1 86 ? 18.632 7.326 -39.909 1.00 43.81 86 PRO A C 1
ATOM 634 O O . PRO A 1 86 ? 17.797 6.485 -39.584 1.00 43.81 86 PRO A O 1
ATOM 637 N N . ALA A 1 87 ? 18.273 8.590 -40.140 1.00 46.56 87 ALA A N 1
ATOM 638 C CA . ALA A 1 87 ? 16.873 9.044 -40.186 1.00 46.56 87 ALA A CA 1
ATOM 639 C C . ALA A 1 87 ? 16.031 8.458 -41.355 1.00 46.56 87 ALA A C 1
ATOM 641 O O . ALA A 1 87 ? 14.899 8.874 -41.583 1.00 46.56 87 ALA A O 1
ATOM 642 N N . GLY A 1 88 ? 16.542 7.458 -42.086 1.00 49.44 88 GLY A N 1
ATOM 643 C CA . GLY A 1 88 ? 15.838 6.789 -43.190 1.00 49.44 88 GLY A CA 1
ATOM 644 C C . GLY A 1 88 ? 16.004 5.267 -43.254 1.00 49.44 88 GLY A C 1
ATOM 645 O O . GLY A 1 88 ? 15.651 4.661 -44.264 1.00 49.44 88 GLY A O 1
ATOM 646 N N . ARG A 1 89 ? 16.558 4.612 -42.221 1.00 51.97 89 ARG A N 1
ATOM 647 C CA . ARG A 1 89 ? 16.679 3.142 -42.204 1.00 51.97 89 ARG A CA 1
ATOM 648 C C . ARG A 1 89 ? 15.485 2.519 -41.491 1.00 51.97 89 ARG A C 1
ATOM 650 O O . ARG A 1 89 ? 15.299 2.739 -40.300 1.00 51.97 89 ARG A O 1
ATOM 657 N N . THR A 1 90 ? 14.727 1.680 -42.202 1.00 59.12 90 THR A N 1
ATOM 658 C CA . THR A 1 90 ? 13.737 0.781 -41.587 1.00 59.12 90 THR A CA 1
ATOM 659 C C . THR A 1 90 ? 14.375 0.056 -40.400 1.00 59.12 90 THR A C 1
ATOM 661 O O . THR A 1 90 ? 15.416 -0.587 -40.600 1.00 59.12 90 THR A O 1
ATOM 664 N N . PRO A 1 91 ? 13.791 0.141 -39.190 1.00 66.75 91 PRO A N 1
ATOM 665 C CA . PRO A 1 91 ? 14.343 -0.499 -38.009 1.00 66.75 91 PRO A CA 1
ATOM 666 C C . PRO A 1 91 ? 14.575 -1.994 -38.247 1.00 66.75 91 PRO A C 1
ATOM 668 O O . PRO A 1 91 ? 13.812 -2.707 -38.916 1.00 66.75 91 PRO A O 1
ATOM 671 N N . THR A 1 92 ? 15.705 -2.468 -37.732 1.00 80.50 92 THR A N 1
ATOM 672 C CA . THR A 1 92 ? 16.075 -3.883 -37.795 1.00 80.50 92 THR A CA 1
ATOM 673 C C . THR A 1 92 ? 15.102 -4.725 -36.972 1.00 80.50 92 THR A C 1
ATOM 675 O O . THR A 1 92 ? 14.477 -4.240 -36.031 1.00 80.50 92 THR A O 1
ATOM 678 N N . ILE A 1 93 ? 15.013 -6.021 -37.283 1.00 80.56 93 ILE A N 1
ATOM 679 C CA . ILE A 1 93 ? 14.146 -6.969 -36.561 1.00 80.56 93 ILE A CA 1
ATOM 680 C C . ILE A 1 93 ? 14.410 -6.913 -35.047 1.00 80.56 93 ILE A C 1
ATOM 682 O O . ILE A 1 93 ? 13.472 -6.894 -34.259 1.00 80.56 93 ILE A O 1
ATOM 686 N N . ALA A 1 94 ? 15.679 -6.833 -34.639 1.00 77.94 94 ALA A N 1
ATOM 687 C CA . ALA A 1 94 ? 16.055 -6.739 -33.233 1.00 77.94 94 ALA A CA 1
ATOM 688 C C . ALA A 1 94 ? 15.580 -5.433 -32.575 1.00 77.94 94 ALA A C 1
ATOM 690 O O . ALA A 1 94 ? 15.100 -5.464 -31.445 1.00 77.94 94 ALA A O 1
ATOM 691 N N . GLN A 1 95 ? 15.686 -4.299 -33.273 1.00 78.81 95 GLN A N 1
ATOM 692 C CA . GLN A 1 95 ? 15.224 -3.003 -32.765 1.00 78.81 95 GLN A CA 1
ATOM 693 C C . GLN A 1 95 ? 13.705 -2.976 -32.595 1.00 78.81 95 GLN A C 1
ATOM 695 O O . GLN A 1 95 ? 13.233 -2.518 -31.560 1.00 78.81 95 GLN A O 1
ATOM 700 N N . GLU A 1 96 ? 12.959 -3.533 -33.548 1.00 82.00 96 GLU A N 1
ATOM 701 C CA . GLU A 1 96 ? 11.496 -3.611 -33.485 1.00 82.00 96 GLU A CA 1
ATOM 702 C C . GLU A 1 96 ? 11.033 -4.511 -32.328 1.00 82.00 96 GLU A C 1
ATOM 704 O O . GLU A 1 96 ? 10.183 -4.140 -31.520 1.00 82.00 96 GLU A O 1
ATOM 709 N N . VAL A 1 97 ? 11.672 -5.676 -32.169 1.00 80.56 97 VAL A N 1
ATOM 710 C CA . VAL A 1 97 ? 11.403 -6.597 -31.055 1.00 80.56 97 VAL A CA 1
ATOM 711 C C . VAL A 1 97 ? 11.716 -5.943 -29.706 1.00 80.56 97 VAL A C 1
ATOM 713 O O . VAL A 1 97 ? 10.937 -6.079 -28.762 1.00 80.56 97 VAL A O 1
ATOM 716 N N . LEU A 1 98 ? 12.826 -5.209 -29.592 1.00 81.19 98 LEU A N 1
ATOM 717 C CA . LEU A 1 98 ? 13.167 -4.491 -28.362 1.00 81.19 98 LEU A CA 1
ATOM 718 C C . LEU A 1 98 ? 12.211 -3.328 -28.095 1.00 81.19 98 LEU A C 1
ATOM 720 O O . LEU A 1 98 ? 11.801 -3.156 -26.950 1.00 81.19 98 LEU A O 1
ATOM 724 N N . ALA A 1 99 ? 11.812 -2.568 -29.116 1.00 81.31 99 ALA A N 1
ATOM 725 C CA . ALA A 1 99 ? 10.831 -1.492 -28.989 1.00 81.31 99 ALA A CA 1
ATOM 726 C C . ALA A 1 99 ? 9.474 -2.025 -28.502 1.00 81.31 99 ALA A C 1
ATOM 728 O O . ALA A 1 99 ? 8.858 -1.433 -27.617 1.00 81.31 99 ALA A O 1
ATOM 729 N N . PHE A 1 100 ? 9.054 -3.194 -28.993 1.00 81.50 100 PHE A N 1
ATOM 730 C CA . PHE A 1 100 ? 7.841 -3.877 -28.544 1.00 81.50 100 PHE A CA 1
ATOM 731 C C . PHE A 1 100 ? 7.912 -4.364 -27.089 1.00 81.50 100 PHE A C 1
ATOM 733 O O . PHE A 1 100 ? 6.924 -4.267 -26.349 1.00 81.50 100 PHE A O 1
ATOM 740 N N . LEU A 1 101 ? 9.072 -4.893 -26.685 1.00 82.81 101 LEU A N 1
ATOM 741 C CA . LEU A 1 101 ? 9.309 -5.482 -25.365 1.00 82.81 101 LEU A CA 1
ATOM 742 C C . LEU A 1 101 ? 9.607 -4.443 -24.276 1.00 82.81 101 LEU A C 1
ATOM 744 O O . LEU A 1 101 ? 9.261 -4.674 -23.118 1.00 82.81 101 LEU A O 1
ATOM 748 N N . ARG A 1 102 ? 10.207 -3.297 -24.620 1.00 77.38 102 ARG A N 1
ATOM 749 C CA . ARG A 1 102 ? 10.629 -2.244 -23.680 1.00 77.38 102 ARG A CA 1
ATOM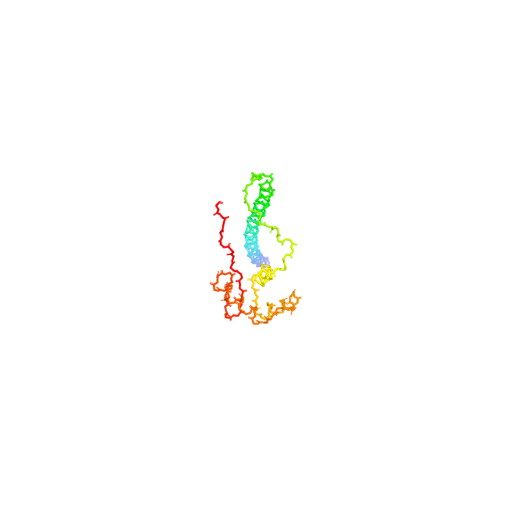 750 C C . ARG A 1 102 ? 9.492 -1.735 -22.768 1.00 77.38 102 ARG A C 1
ATOM 752 O O . ARG A 1 102 ? 9.721 -1.693 -21.561 1.00 77.38 102 ARG A O 1
ATOM 759 N N . PRO A 1 103 ? 8.269 -1.430 -23.252 1.00 77.88 103 PRO A N 1
ATOM 760 C CA . PRO A 1 103 ? 7.163 -1.034 -22.372 1.00 77.88 103 PRO A CA 1
ATOM 761 C C . PRO A 1 103 ? 6.494 -2.216 -21.647 1.00 77.88 103 PRO A C 1
ATOM 763 O O . PRO A 1 103 ? 5.915 -2.032 -20.581 1.00 77.88 103 PRO A O 1
ATOM 766 N N . ARG A 1 104 ? 6.562 -3.437 -22.200 1.00 74.62 104 ARG A N 1
ATOM 767 C CA . ARG A 1 104 ? 5.836 -4.622 -21.692 1.00 74.62 104 ARG A CA 1
ATOM 768 C C . ARG A 1 104 ? 6.640 -5.466 -20.704 1.00 74.62 104 ARG A C 1
ATOM 770 O O . ARG A 1 104 ? 6.064 -6.285 -19.994 1.00 74.62 104 ARG A O 1
ATOM 777 N N . ARG A 1 105 ? 7.965 -5.288 -20.664 1.00 73.50 105 ARG A N 1
ATOM 778 C CA . ARG A 1 105 ? 8.957 -6.038 -19.866 1.00 73.50 105 ARG A CA 1
ATOM 779 C C . ARG A 1 105 ? 9.042 -7.544 -20.152 1.00 73.50 105 ARG A C 1
ATOM 781 O O . ARG A 1 105 ? 10.051 -8.149 -19.821 1.00 73.50 105 ARG A O 1
ATOM 788 N N . ARG A 1 106 ? 8.034 -8.155 -20.777 1.00 81.12 106 ARG A N 1
ATOM 789 C CA . ARG A 1 106 ? 8.011 -9.554 -21.226 1.00 81.12 106 ARG A CA 1
ATOM 790 C C . ARG A 1 106 ? 6.997 -9.732 -22.353 1.00 81.12 106 ARG A C 1
ATOM 792 O O . ARG A 1 106 ? 5.970 -9.058 -22.348 1.00 81.12 106 ARG A O 1
ATOM 799 N N . ALA A 1 107 ? 7.262 -10.644 -23.284 1.00 82.62 107 ALA A N 1
ATOM 800 C CA . ALA A 1 107 ? 6.249 -11.118 -24.227 1.00 82.62 107 ALA A CA 1
ATOM 801 C C . ALA A 1 107 ? 6.523 -12.555 -24.678 1.00 82.62 107 ALA A C 1
ATOM 803 O O . ALA A 1 107 ? 7.674 -12.989 -24.793 1.00 82.62 107 ALA A O 1
ATOM 804 N N . ALA A 1 108 ? 5.454 -13.286 -24.977 1.00 84.44 108 ALA A N 1
ATOM 805 C CA . ALA A 1 108 ? 5.532 -14.615 -25.560 1.00 84.44 108 ALA A CA 1
ATOM 806 C C . ALA A 1 108 ? 5.907 -14.542 -27.047 1.00 84.44 108 ALA A C 1
ATOM 808 O O . ALA A 1 108 ? 5.599 -13.580 -27.758 1.00 84.44 108 ALA A O 1
ATOM 809 N N . ARG A 1 109 ? 6.500 -15.619 -27.574 1.00 80.44 109 ARG A N 1
ATOM 810 C CA . ARG A 1 109 ? 6.856 -15.720 -29.003 1.00 80.44 109 ARG A CA 1
ATOM 811 C C . ARG A 1 109 ? 5.689 -15.384 -29.938 1.00 80.44 109 ARG A C 1
ATOM 813 O O . ARG A 1 109 ? 5.888 -14.722 -30.953 1.00 80.44 109 ARG A O 1
ATOM 820 N N . ALA A 1 110 ? 4.483 -15.850 -29.614 1.00 79.06 110 ALA A N 1
ATOM 821 C CA . ALA A 1 110 ? 3.290 -15.622 -30.429 1.00 79.06 110 ALA A CA 1
ATOM 822 C C . ALA A 1 110 ? 2.891 -14.138 -30.492 1.00 79.06 110 ALA A C 1
ATOM 824 O O . ALA A 1 110 ? 2.403 -13.674 -31.522 1.00 79.06 110 ALA A O 1
ATOM 825 N N . GLU A 1 111 ? 3.131 -13.388 -29.417 1.00 81.50 111 GLU A N 1
ATOM 826 C CA . GLU A 1 111 ? 2.851 -11.953 -29.331 1.00 81.50 111 GLU A CA 1
ATOM 827 C C . GLU A 1 111 ? 3.862 -11.159 -30.156 1.00 81.50 111 GLU A C 1
ATOM 829 O O . GLU A 1 111 ? 3.471 -10.300 -30.943 1.00 81.50 111 GLU A O 1
ATOM 834 N N . ILE A 1 112 ? 5.144 -11.531 -30.071 1.00 82.88 112 ILE A N 1
ATOM 835 C CA . ILE A 1 112 ? 6.210 -10.946 -30.891 1.00 82.88 112 ILE A CA 1
ATOM 836 C C . ILE A 1 112 ? 5.940 -11.206 -32.376 1.00 82.88 112 ILE A C 1
ATOM 838 O O . ILE A 1 112 ? 6.002 -10.290 -33.185 1.00 82.88 112 ILE A O 1
ATOM 842 N N . VAL A 1 113 ? 5.580 -12.435 -32.755 1.00 82.62 113 VAL A N 1
ATOM 843 C CA . VAL A 1 113 ? 5.245 -12.773 -34.150 1.00 82.62 113 VAL A CA 1
ATOM 844 C C . VAL A 1 113 ? 4.047 -11.966 -34.649 1.00 82.62 113 VAL A C 1
ATOM 846 O O . VAL A 1 113 ? 4.056 -11.511 -35.791 1.00 82.62 113 VAL A O 1
ATOM 849 N N . ARG A 1 114 ? 3.017 -11.781 -33.817 1.00 82.50 114 ARG A N 1
ATOM 850 C CA . ARG A 1 114 ? 1.827 -10.997 -34.171 1.00 82.50 114 ARG A CA 1
ATOM 851 C C . ARG A 1 114 ? 2.179 -9.532 -34.400 1.00 82.50 114 ARG A C 1
ATOM 853 O O . ARG A 1 114 ? 1.802 -8.984 -35.427 1.00 82.50 114 ARG A O 1
ATOM 860 N N . HIS A 1 115 ? 2.953 -8.944 -33.492 1.00 82.38 115 HIS A N 1
ATOM 861 C CA . HIS A 1 115 ? 3.433 -7.575 -33.631 1.00 82.38 115 HIS A CA 1
ATOM 862 C C . HIS A 1 115 ? 4.298 -7.401 -34.884 1.00 82.38 115 HIS A C 1
ATOM 864 O O . HIS A 1 115 ? 4.041 -6.504 -35.679 1.00 82.38 115 HIS A O 1
ATOM 870 N N . MET A 1 116 ? 5.246 -8.310 -35.125 1.00 82.25 116 MET A N 1
ATOM 871 C CA . MET A 1 116 ? 6.121 -8.248 -36.296 1.00 82.25 116 MET A CA 1
ATOM 872 C C . MET A 1 116 ? 5.359 -8.399 -37.614 1.00 82.25 116 MET A C 1
ATOM 874 O O . MET A 1 116 ? 5.720 -7.749 -38.583 1.00 82.25 116 MET A O 1
ATOM 878 N N . LYS A 1 117 ? 4.286 -9.199 -37.668 1.00 81.31 117 LYS A N 1
ATOM 879 C CA . LYS A 1 117 ? 3.425 -9.283 -38.860 1.00 81.31 117 LYS A CA 1
ATOM 880 C C . LYS A 1 117 ? 2.683 -7.975 -39.146 1.00 81.31 117 LYS A C 1
ATOM 882 O O . LYS A 1 117 ? 2.478 -7.659 -40.311 1.00 81.31 117 LYS A O 1
ATOM 887 N N . SER A 1 118 ? 2.286 -7.242 -38.105 1.00 77.06 118 SER A N 1
ATOM 888 C CA . SER A 1 118 ? 1.629 -5.937 -38.239 1.00 77.06 118 SER A CA 1
ATOM 889 C C . SER A 1 118 ? 2.613 -4.814 -38.573 1.00 77.06 118 SER A C 1
ATOM 891 O O . SER A 1 118 ? 2.302 -3.974 -39.406 1.00 77.06 118 SER A O 1
ATOM 893 N N . ALA A 1 119 ? 3.789 -4.801 -37.941 1.00 73.50 119 ALA A N 1
ATOM 894 C CA . ALA A 1 119 ? 4.800 -3.761 -38.129 1.00 73.50 119 ALA A CA 1
ATOM 895 C C . ALA A 1 119 ? 5.617 -3.957 -39.417 1.00 73.50 119 ALA A C 1
ATOM 897 O O . ALA A 1 119 ? 6.025 -2.989 -40.052 1.00 73.50 119 ALA A O 1
ATOM 898 N N . ARG A 1 120 ? 5.863 -5.215 -39.805 1.00 76.00 120 ARG A N 1
ATOM 899 C CA . ARG A 1 120 ? 6.722 -5.602 -40.930 1.00 76.00 120 ARG A CA 1
ATOM 900 C C . ARG A 1 120 ? 6.267 -6.914 -41.594 1.00 76.00 120 ARG A C 1
ATOM 902 O O . ARG A 1 120 ? 6.838 -7.982 -41.339 1.00 76.00 120 ARG A O 1
ATOM 909 N N . PRO A 1 121 ? 5.251 -6.858 -42.477 1.00 73.88 121 PRO A N 1
ATOM 910 C CA . PRO A 1 121 ? 4.704 -8.044 -43.144 1.00 73.88 121 PRO A CA 1
ATOM 911 C C . PRO A 1 121 ? 5.694 -8.714 -44.114 1.00 73.88 121 PRO A C 1
ATOM 913 O O . PRO A 1 121 ? 5.492 -9.858 -44.514 1.00 73.88 121 PRO A O 1
ATOM 916 N N . ASP A 1 122 ? 6.781 -8.027 -44.468 1.00 76.12 122 ASP A N 1
ATOM 917 C CA . ASP A 1 122 ? 7.838 -8.483 -45.369 1.00 76.12 122 ASP A CA 1
ATOM 918 C C . ASP A 1 122 ? 8.819 -9.487 -44.722 1.00 76.12 122 ASP A C 1
ATOM 920 O O . ASP A 1 122 ? 9.577 -10.176 -45.413 1.00 76.12 122 ASP A O 1
ATOM 924 N N . ILE A 1 123 ? 8.808 -9.624 -43.391 1.00 77.19 123 ILE A N 1
ATOM 925 C CA . ILE A 1 123 ? 9.721 -10.514 -42.666 1.00 77.19 123 ILE A CA 1
ATOM 926 C C . ILE A 1 123 ? 9.222 -11.962 -42.671 1.00 77.19 123 ILE A C 1
ATOM 928 O O . ILE A 1 123 ? 8.165 -12.305 -42.139 1.00 77.19 123 ILE A O 1
ATOM 932 N N . LYS A 1 124 ? 10.079 -12.872 -43.145 1.00 82.38 124 LYS A N 1
ATOM 933 C CA . LYS A 1 124 ? 9.844 -14.318 -43.041 1.00 82.38 124 LYS A CA 1
ATOM 934 C C . LYS A 1 124 ? 9.939 -14.796 -41.578 1.00 82.38 124 LYS A C 1
ATOM 936 O O . LYS A 1 124 ? 10.916 -14.472 -40.895 1.00 82.38 124 LYS A O 1
ATOM 941 N N . PRO A 1 125 ? 9.034 -15.679 -41.105 1.00 75.12 125 PRO A N 1
ATOM 942 C CA . PRO A 1 125 ? 9.071 -16.223 -39.739 1.00 75.12 125 PRO A CA 1
ATOM 943 C C . PRO A 1 125 ? 10.394 -16.908 -39.356 1.00 75.12 125 PRO A C 1
ATOM 945 O O . PRO A 1 125 ? 10.789 -16.903 -38.189 1.00 75.12 125 PRO A O 1
ATOM 948 N N . ALA A 1 126 ? 11.098 -17.482 -40.337 1.00 76.56 126 ALA A N 1
ATOM 949 C CA . ALA A 1 126 ? 12.413 -18.088 -40.141 1.00 76.56 126 ALA A CA 1
ATOM 950 C C . ALA A 1 126 ? 13.489 -17.052 -39.763 1.00 76.56 126 ALA A C 1
ATOM 952 O O . ALA A 1 126 ? 14.316 -17.324 -38.893 1.00 76.56 126 ALA A O 1
ATOM 953 N N . SER A 1 127 ? 13.449 -15.859 -40.363 1.00 76.50 127 SER A N 1
ATOM 954 C CA . SER A 1 127 ? 14.374 -14.759 -40.067 1.00 76.50 127 SER A CA 1
ATOM 955 C C . SER A 1 127 ? 14.138 -14.199 -38.666 1.00 76.50 127 SER A C 1
ATOM 957 O O . SER A 1 127 ? 15.093 -14.009 -37.919 1.00 76.50 127 SER A O 1
ATOM 959 N N . LEU A 1 128 ? 12.872 -14.047 -38.260 1.00 79.69 128 LEU A N 1
ATOM 960 C CA . LEU A 1 128 ? 12.512 -13.644 -36.896 1.00 79.69 128 LEU A CA 1
ATOM 961 C C . LEU A 1 128 ? 12.986 -14.665 -35.853 1.00 79.69 128 LEU A C 1
ATOM 963 O O . LEU A 1 128 ? 13.539 -14.291 -34.825 1.00 79.69 128 LEU A O 1
ATOM 967 N N . ARG A 1 129 ? 12.826 -15.968 -36.121 1.00 81.88 129 ARG A N 1
ATOM 968 C CA . ARG A 1 129 ? 13.318 -17.027 -35.223 1.00 81.88 129 ARG A CA 1
ATOM 969 C C . ARG A 1 129 ? 14.841 -16.986 -35.072 1.00 81.88 129 ARG A C 1
ATOM 971 O O . ARG A 1 129 ? 15.336 -17.125 -33.957 1.00 81.88 129 ARG A O 1
ATOM 978 N N . ARG A 1 130 ? 15.574 -16.808 -36.176 1.00 80.12 130 ARG A N 1
ATOM 979 C CA . ARG A 1 130 ? 17.040 -16.682 -36.152 1.00 80.12 130 ARG A CA 1
ATOM 980 C C . ARG A 1 130 ? 17.475 -15.461 -35.346 1.00 80.12 130 ARG A C 1
ATOM 982 O O . ARG A 1 130 ? 18.396 -15.587 -34.547 1.00 80.12 130 ARG A O 1
ATOM 989 N N . GLU A 1 131 ? 16.787 -14.333 -35.502 1.00 81.38 131 GLU A N 1
ATOM 990 C CA . GLU A 1 131 ? 17.125 -13.112 -34.769 1.00 81.38 131 GLU A CA 1
ATOM 991 C C . GLU A 1 131 ? 16.811 -13.225 -33.272 1.00 81.38 131 GLU A C 1
ATOM 993 O O . GLU A 1 131 ? 17.664 -12.896 -32.457 1.00 81.38 131 GLU A O 1
ATOM 998 N N . LEU A 1 132 ? 15.664 -13.794 -32.885 1.00 80.62 132 LEU A N 1
ATOM 999 C CA . LEU A 1 132 ? 15.348 -14.054 -31.473 1.00 80.62 132 LEU A CA 1
ATOM 1000 C C . LEU A 1 132 ? 16.392 -14.963 -30.813 1.00 80.62 132 LEU A C 1
ATOM 1002 O O . LEU A 1 132 ? 16.859 -14.668 -29.716 1.00 80.62 132 LEU A O 1
ATOM 1006 N N . ASN A 1 133 ? 16.811 -16.031 -31.499 1.00 81.31 133 ASN A N 1
ATOM 1007 C CA . ASN A 1 133 ? 17.886 -16.895 -31.011 1.00 81.31 133 ASN A CA 1
ATOM 1008 C C . ASN A 1 133 ? 19.204 -16.124 -30.880 1.00 81.31 133 ASN A C 1
ATOM 1010 O O . ASN A 1 133 ? 19.879 -16.238 -29.863 1.00 81.31 133 ASN A O 1
ATOM 1014 N N . ARG A 1 134 ? 19.545 -15.293 -31.872 1.00 82.44 134 ARG A N 1
ATOM 1015 C CA . ARG A 1 134 ? 20.749 -14.456 -31.849 1.00 82.44 134 ARG A CA 1
ATOM 1016 C C . ARG A 1 134 ? 20.742 -13.474 -30.681 1.00 82.44 134 ARG A C 1
ATOM 1018 O O . ARG A 1 134 ? 21.775 -13.298 -30.044 1.00 82.44 134 ARG A O 1
ATOM 1025 N N . MET A 1 135 ? 19.601 -12.858 -30.385 1.00 80.44 135 MET A N 1
ATOM 1026 C CA . MET A 1 135 ? 19.437 -11.928 -29.266 1.00 80.44 135 MET A CA 1
ATOM 1027 C C . MET A 1 135 ? 19.535 -12.633 -27.909 1.00 80.44 135 MET A C 1
ATOM 1029 O O . MET A 1 135 ? 20.086 -12.060 -26.975 1.00 80.44 135 MET A O 1
ATOM 1033 N N . VAL A 1 136 ? 19.072 -13.882 -27.800 1.00 82.19 136 VAL A N 1
ATOM 1034 C CA . VAL A 1 136 ? 19.278 -14.706 -26.597 1.00 82.19 136 VAL A CA 1
ATOM 1035 C C . VAL A 1 136 ? 20.751 -15.083 -26.433 1.00 82.19 136 VAL A C 1
ATOM 1037 O O . VAL A 1 136 ? 21.320 -14.896 -25.361 1.00 82.19 136 VAL A O 1
ATOM 1040 N N . THR A 1 137 ? 21.418 -15.530 -27.503 1.00 81.19 137 THR A N 1
ATOM 1041 C CA . THR A 1 137 ? 22.858 -15.846 -27.477 1.00 81.19 137 THR A CA 1
ATOM 1042 C C . THR A 1 137 ? 23.708 -14.628 -27.111 1.00 81.19 137 THR A C 1
ATOM 1044 O O . THR A 1 137 ? 24.657 -14.746 -26.342 1.00 81.19 137 THR A O 1
ATOM 1047 N N . LYS A 1 138 ? 23.348 -13.441 -27.615 1.00 78.69 138 LYS A N 1
ATOM 1048 C CA . LYS A 1 138 ? 24.007 -12.164 -27.299 1.00 78.69 138 LYS A CA 1
ATOM 1049 C C . LYS A 1 138 ? 23.607 -11.576 -25.940 1.00 78.69 138 LYS A C 1
ATOM 1051 O O . LYS A 1 138 ? 23.996 -10.451 -25.644 1.00 78.69 138 LYS A O 1
ATOM 1056 N N . ARG A 1 139 ? 22.820 -12.300 -25.131 1.00 76.06 139 ARG A N 1
ATOM 1057 C CA . ARG A 1 139 ? 22.298 -11.844 -23.830 1.00 76.06 139 ARG A CA 1
ATOM 1058 C C . ARG A 1 139 ? 21.570 -10.496 -23.907 1.00 76.06 139 ARG A C 1
ATOM 1060 O O . ARG A 1 139 ? 21.572 -9.730 -22.958 1.00 76.06 139 ARG A O 1
ATOM 1067 N N . THR A 1 140 ? 20.954 -10.201 -25.048 1.00 77.69 140 THR A N 1
ATOM 1068 C CA . THR A 1 140 ? 20.087 -9.029 -25.248 1.00 77.69 140 THR A CA 1
ATOM 1069 C C . THR A 1 140 ? 18.636 -9.360 -24.885 1.00 77.69 140 THR A C 1
ATOM 1071 O O . THR A 1 140 ? 17.872 -8.483 -24.492 1.00 77.69 140 THR A O 1
ATOM 1074 N N . LEU A 1 141 ? 18.261 -10.640 -24.976 1.00 80.56 141 LEU A N 1
ATOM 1075 C CA . LEU A 1 141 ? 17.029 -11.202 -24.427 1.00 80.56 141 LEU A CA 1
ATOM 1076 C C . LEU A 1 141 ? 17.373 -12.369 -23.496 1.00 80.56 141 LEU A C 1
ATOM 1078 O O . LEU A 1 141 ? 18.324 -13.107 -23.743 1.00 80.56 141 LEU A O 1
ATOM 1082 N N . VAL A 1 142 ? 16.560 -12.581 -22.471 1.00 79.75 142 VAL A N 1
ATOM 1083 C CA . VAL A 1 142 ? 16.548 -13.804 -21.666 1.00 79.75 142 VAL A CA 1
ATOM 1084 C C . VAL A 1 142 ? 15.254 -14.542 -21.959 1.00 79.75 142 VAL A C 1
ATOM 1086 O O . VAL A 1 142 ? 14.179 -13.941 -21.999 1.00 79.75 142 VAL A O 1
ATOM 1089 N N . LEU A 1 143 ? 15.369 -15.849 -22.184 1.00 77.94 143 LEU A N 1
ATOM 1090 C CA . LEU A 1 143 ? 14.220 -16.736 -22.273 1.00 77.94 143 LEU A CA 1
ATOM 1091 C C . LEU A 1 143 ? 13.874 -17.216 -20.860 1.00 77.94 143 LEU A C 1
ATOM 1093 O O . LEU A 1 143 ? 14.612 -18.005 -20.275 1.00 77.94 143 LEU A O 1
ATOM 1097 N N . VAL A 1 144 ? 12.767 -16.721 -20.318 1.00 73.12 144 VAL A N 1
ATOM 1098 C CA . VAL A 1 144 ? 12.223 -17.112 -19.013 1.00 73.12 144 VAL A CA 1
ATOM 1099 C C . VAL A 1 144 ? 11.108 -18.134 -19.244 1.00 73.12 144 VAL A C 1
ATOM 1101 O O . VAL A 1 144 ? 10.341 -18.012 -20.202 1.00 73.12 144 VAL A O 1
ATOM 1104 N N . GLU A 1 145 ? 11.044 -19.173 -18.404 1.00 62.88 145 GLU A N 1
ATOM 1105 C CA . GLU A 1 145 ? 9.963 -20.181 -18.422 1.00 62.88 145 GLU A CA 1
ATOM 1106 C C . GLU A 1 145 ? 9.720 -20.808 -19.815 1.00 62.88 145 GLU A C 1
ATOM 1108 O O . GLU A 1 145 ? 8.592 -21.024 -20.258 1.00 62.88 145 GLU A O 1
ATOM 1113 N N . GLY A 1 146 ? 10.802 -21.050 -20.566 1.00 62.31 146 GLY A N 1
ATOM 1114 C CA . GLY A 1 146 ? 10.791 -21.781 -21.841 1.00 62.31 146 GLY A CA 1
ATOM 1115 C C . GLY A 1 146 ? 10.069 -21.108 -23.019 1.00 62.31 146 GLY A C 1
ATOM 1116 O O . GLY A 1 146 ? 10.112 -21.642 -24.128 1.00 62.31 146 GLY A O 1
ATOM 1117 N N . SER A 1 147 ? 9.422 -19.952 -22.833 1.00 71.19 147 SER A N 1
ATOM 1118 C CA . SER A 1 147 ? 8.594 -19.334 -23.885 1.00 71.19 147 SER A CA 1
ATOM 1119 C C . SER A 1 147 ? 8.434 -17.809 -23.815 1.00 71.19 147 SER A C 1
ATOM 1121 O O . SER A 1 147 ? 7.904 -17.216 -24.764 1.00 71.19 147 SER A O 1
ATOM 1123 N N . LEU A 1 148 ? 8.911 -17.165 -22.745 1.00 78.56 148 LEU A N 1
ATOM 1124 C CA . LEU A 1 148 ? 8.799 -15.722 -22.541 1.00 78.56 148 LEU A CA 1
ATOM 1125 C C . LEU A 1 148 ? 10.133 -15.035 -22.808 1.00 78.56 148 LEU A C 1
ATOM 1127 O O . LEU A 1 148 ? 11.146 -15.363 -22.196 1.00 78.56 148 LEU A O 1
ATOM 1131 N N . TYR A 1 149 ? 10.130 -14.051 -23.702 1.00 77.88 149 TYR A N 1
ATOM 1132 C CA . TYR A 1 149 ? 11.297 -13.219 -23.961 1.00 77.88 149 TYR A CA 1
ATOM 1133 C C . TYR A 1 149 ? 11.244 -11.974 -23.085 1.00 77.88 149 TYR A C 1
ATOM 1135 O O . TYR A 1 149 ? 10.280 -11.205 -23.129 1.00 77.88 149 TYR A O 1
ATOM 1143 N N . VAL A 1 150 ? 12.305 -11.771 -22.313 1.00 80.19 150 VAL A N 1
ATOM 1144 C CA . VAL A 1 150 ? 12.516 -10.610 -21.449 1.00 80.19 150 VAL A CA 1
ATOM 1145 C C . VAL A 1 150 ? 13.724 -9.843 -21.983 1.00 80.19 150 VAL A C 1
ATOM 1147 O O . VAL A 1 150 ? 14.772 -10.459 -22.181 1.00 80.19 150 VAL A O 1
ATOM 1150 N N . PRO A 1 151 ? 13.626 -8.531 -22.254 1.00 77.94 151 PRO A N 1
ATOM 1151 C CA . PRO A 1 151 ? 14.791 -7.746 -22.625 1.00 77.94 151 PRO A CA 1
ATOM 1152 C C . PRO A 1 151 ? 15.751 -7.666 -21.442 1.00 77.94 151 PRO A C 1
ATOM 1154 O O . PRO A 1 151 ? 15.349 -7.329 -20.328 1.00 77.94 151 PRO A O 1
ATOM 1157 N N . VAL A 1 152 ? 17.022 -7.983 -21.683 1.00 70.44 152 VAL A N 1
ATOM 1158 C CA . VAL A 1 152 ? 18.064 -7.752 -20.683 1.00 70.44 152 VAL A CA 1
ATOM 1159 C C . VAL A 1 152 ? 18.263 -6.243 -20.606 1.00 70.44 152 VAL A C 1
ATOM 1161 O O . VAL A 1 152 ? 18.468 -5.620 -21.655 1.00 70.44 152 VAL A O 1
ATOM 1164 N N . PRO A 1 153 ? 18.158 -5.628 -19.415 1.00 60.78 153 PRO A N 1
ATOM 1165 C CA . PRO A 1 153 ? 18.496 -4.222 -19.269 1.00 60.78 153 PRO A CA 1
ATOM 1166 C C . PRO A 1 153 ? 19.934 -4.058 -19.755 1.00 60.78 153 PRO A C 1
ATOM 1168 O O . PRO A 1 153 ? 20.812 -4.796 -19.311 1.00 60.78 153 PRO A O 1
ATOM 1171 N N . ALA A 1 154 ? 20.157 -3.168 -20.725 1.00 55.28 154 ALA A N 1
ATOM 1172 C CA . ALA A 1 154 ? 21.497 -2.899 -21.225 1.00 55.28 154 ALA A CA 1
ATOM 1173 C C . ALA A 1 154 ? 22.368 -2.498 -20.027 1.00 55.28 154 ALA A C 1
ATOM 1175 O O . ALA A 1 154 ? 22.168 -1.440 -19.436 1.00 55.28 154 ALA A O 1
ATOM 1176 N N . ALA A 1 155 ? 23.257 -3.398 -19.615 1.00 44.28 155 ALA A N 1
ATOM 1177 C CA . ALA A 1 155 ? 24.186 -3.143 -18.538 1.00 44.28 155 ALA A CA 1
ATOM 1178 C C . ALA A 1 155 ? 25.283 -2.214 -19.071 1.00 44.28 155 ALA A C 1
ATOM 1180 O O . ALA A 1 155 ? 26.131 -2.659 -19.839 1.00 44.28 155 ALA A O 1
ATOM 1181 N N . GLY A 1 156 ? 25.248 -0.953 -18.640 1.00 42.56 156 GLY A N 1
ATOM 1182 C CA . GLY A 1 156 ? 26.451 -0.156 -18.407 1.00 42.56 156 GLY A CA 1
ATOM 1183 C C . GLY A 1 156 ? 26.830 0.896 -19.451 1.00 42.56 156 GLY A C 1
ATOM 1184 O O . GLY A 1 156 ? 26.952 0.619 -20.642 1.00 42.56 156 GLY A O 1
ATOM 1185 N N . GLY A 1 157 ? 27.092 2.082 -18.908 1.00 29.08 157 GLY A N 1
ATOM 1186 C CA . GLY A 1 157 ? 27.849 3.207 -19.442 1.00 29.08 157 GLY A CA 1
ATOM 1187 C C . GLY A 1 157 ? 27.672 4.397 -18.486 1.00 29.08 157 GLY A C 1
ATOM 1188 O O . GLY A 1 157 ? 27.146 5.415 -18.901 1.00 29.08 157 GLY A O 1
ATOM 1189 N N . ASP A 1 158 ? 27.771 4.190 -17.166 1.00 39.28 158 ASP A N 1
ATOM 1190 C CA . ASP A 1 158 ? 28.920 4.666 -16.374 1.00 39.28 158 ASP A CA 1
ATOM 1191 C C . ASP A 1 158 ? 30.297 4.517 -17.043 1.00 39.28 158 ASP A C 1
ATOM 1193 O O . ASP A 1 158 ? 30.905 3.444 -17.013 1.00 39.28 158 ASP A O 1
ATOM 1197 N N . GLN A 1 159 ? 30.771 5.617 -17.634 1.00 33.28 159 GLN A N 1
ATOM 1198 C CA . GLN A 1 159 ? 32.049 6.278 -17.330 1.00 33.28 159 GLN A CA 1
ATOM 1199 C C . GLN A 1 159 ? 31.959 7.743 -17.755 1.00 33.28 159 GLN A C 1
ATOM 1201 O O . GLN A 1 159 ? 31.425 7.986 -18.860 1.00 33.28 159 GLN A O 1
#

Radius of gyration: 34.01 Å; chains: 1; bounding box: 77×44×98 Å

Secondary structure (DSSP, 8-state):
-HHHHHHHHHHHHHHHHHHHHHHHHHHHHHHHHHHHHHHHHHHHHHHHHHHHHHHHHHHHHHHHHHHHHHHHTT---S-S------TTPPPPHHHHHHHHHHHHS-EEHHHHHHHHHHH-TTS-HHHHHHHHHHHHHTTSEEEETTTEEEEPP------